Protein AF-A0A349F8W3-F1 (afdb_monomer)

Secondary structure (DSSP, 8-state):
----EEEEESS-STTTHHHHHHHHHHHHHH-TT-EEEEES---

Foldseek 3Di:
DDQEEEEDEQQDDPCRVVPSVVVVVVVCVVPVSYHYHYDDDPD

Mean predicted aligned error: 3.12 Å

Sequence (43 aa):
MQNITVALDAMGGDFGPRVTVPAAVQALSHFPELKVILIGDRT

pLDDT: mean 94.25, std 7.18, range [63.5, 98.38]

Solvent-accessible surface area (backbone atoms only — not comparable to full-atom values): 2720 Å² total; per-residue (Å²): 134,85,80,50,73,45,82,38,72,26,58,63,67,100,63,17,47,79,50,46,48,59,50,50,52,54,49,3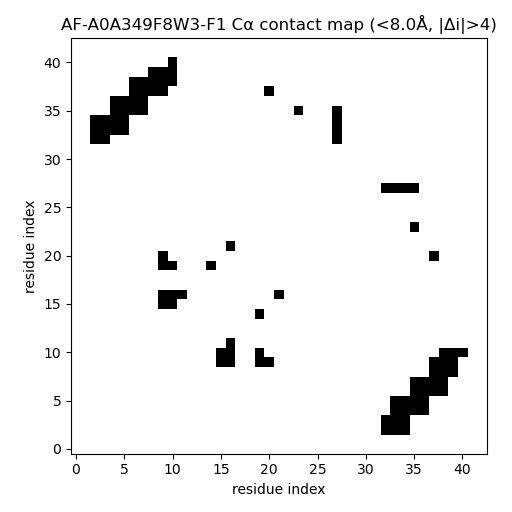8,73,77,35,78,70,54,41,76,44,81,43,65,90,87,126

Nearest PDB structures (foldseek):
  1elj-assembly1_A  TM=6.573E-01  e=4.766E-01  Pyrococcus furiosus
  3k02-assembly1_A  TM=6.816E-01  e=7.832E-01  Streptomyces glaucescens
  1cm7-assembly1_B  TM=6.144E-01  e=7.832E-01  Escherichia coli
  4mlq-assembly1_A  TM=5.851E-01  e=6.131E+00  Priestia megaterium
  2heu-assembly3_C  TM=4.361E-01  e=2.271E+00  Streptococcus pneumoniae

Structure (mmCIF, N/CA/C/O backbone):
data_AF-A0A349F8W3-F1
#
_entry.id   AF-A0A349F8W3-F1
#
loop_
_atom_site.group_PDB
_atom_site.id
_atom_site.type_symbol
_atom_site.label_atom_id
_atom_site.label_alt_id
_atom_site.label_comp_id
_atom_site.label_asym_id
_atom_site.label_entity_id
_atom_site.label_seq_id
_atom_site.pdbx_PDB_ins_code
_atom_site.Cartn_x
_atom_site.Cartn_y
_atom_site.Cartn_z
_atom_site.occupancy
_atom_site.B_iso_or_equiv
_atom_site.auth_seq_id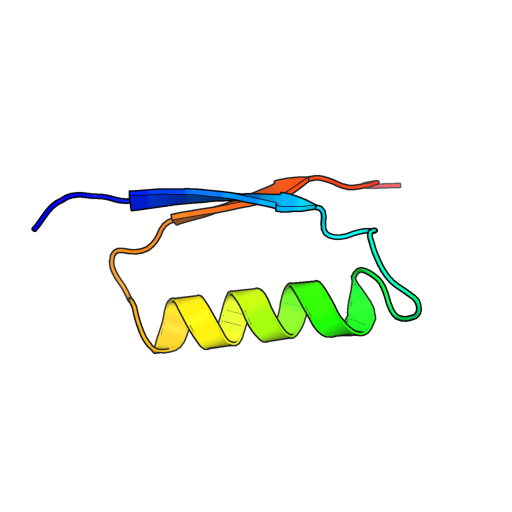
_atom_site.auth_comp_id
_atom_site.auth_asym_id
_atom_site.auth_atom_id
_atom_site.pdbx_PDB_model_num
ATOM 1 N N . MET A 1 1 ? -10.496 4.076 20.338 1.00 63.50 1 MET A N 1
ATOM 2 C CA . MET A 1 1 ? -9.243 4.369 19.615 1.00 63.50 1 MET A CA 1
ATOM 3 C C . MET A 1 1 ? -9.584 5.231 18.404 1.00 63.50 1 MET A C 1
ATOM 5 O O . MET A 1 1 ? -10.707 5.127 17.928 1.00 63.50 1 MET A O 1
ATOM 9 N N . GLN A 1 2 ? -8.691 6.107 17.939 1.00 74.06 2 GLN A N 1
ATOM 10 C CA . GLN A 1 2 ? -8.946 6.920 16.740 1.00 74.06 2 GLN A CA 1
ATOM 11 C C . GLN A 1 2 ? -8.676 6.087 15.480 1.00 74.06 2 GLN A C 1
ATOM 13 O O . GLN A 1 2 ? -7.597 5.514 15.351 1.00 74.06 2 GLN A O 1
ATOM 18 N N . ASN A 1 3 ? -9.624 6.039 14.541 1.00 86.75 3 ASN A N 1
ATOM 19 C CA . ASN A 1 3 ? -9.414 5.395 13.244 1.00 86.75 3 ASN A CA 1
ATOM 20 C C . ASN A 1 3 ? -8.501 6.269 12.374 1.00 86.75 3 ASN A C 1
ATOM 22 O O . ASN A 1 3 ? -8.932 7.297 11.852 1.00 86.75 3 ASN A O 1
ATOM 26 N N . ILE A 1 4 ? -7.252 5.842 12.192 1.00 95.88 4 ILE A N 1
ATOM 27 C CA . ILE A 1 4 ? -6.278 6.533 11.342 1.00 95.88 4 ILE A CA 1
ATOM 28 C C . ILE A 1 4 ? -6.329 5.939 9.933 1.00 95.88 4 ILE A C 1
ATO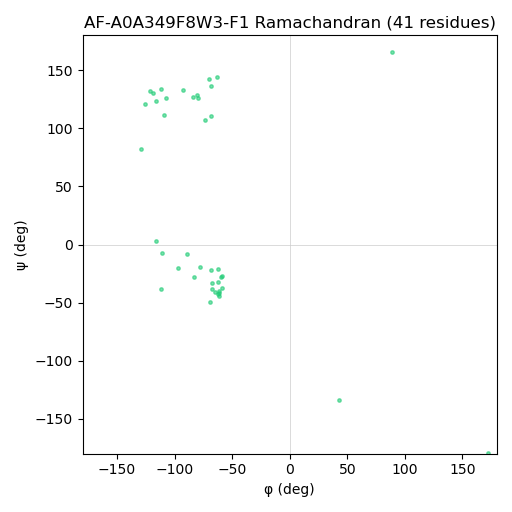M 30 O O . ILE A 1 4 ? -6.317 4.720 9.758 1.00 95.88 4 ILE A O 1
ATOM 34 N N . THR A 1 5 ? -6.383 6.812 8.927 1.00 97.38 5 THR A N 1
ATOM 35 C CA . THR A 1 5 ? -6.270 6.434 7.513 1.00 97.38 5 THR A CA 1
ATOM 36 C C . THR A 1 5 ? -5.048 7.105 6.903 1.00 97.38 5 THR A C 1
ATOM 38 O O . THR A 1 5 ? -4.882 8.314 7.044 1.00 97.38 5 THR A O 1
ATOM 41 N N . VAL A 1 6 ? -4.209 6.329 6.221 1.00 97.25 6 VAL A N 1
ATOM 42 C CA . VAL A 1 6 ? -2.986 6.800 5.559 1.00 97.25 6 VAL A CA 1
ATOM 43 C C . VAL A 1 6 ? -3.118 6.594 4.054 1.00 97.25 6 VAL A C 1
ATOM 45 O O . VAL A 1 6 ? -3.348 5.475 3.602 1.00 97.25 6 VAL A O 1
ATOM 48 N N . ALA A 1 7 ? -2.962 7.663 3.274 1.00 97.81 7 ALA A N 1
ATOM 49 C CA . ALA A 1 7 ? -2.740 7.553 1.835 1.00 97.81 7 ALA A CA 1
ATOM 50 C C . ALA A 1 7 ? -1.244 7.315 1.583 1.00 97.81 7 ALA A C 1
ATOM 52 O O . ALA A 1 7 ? -0.410 8.058 2.098 1.00 97.81 7 ALA A O 1
ATOM 53 N N . LEU A 1 8 ? -0.911 6.270 0.829 1.00 97.31 8 LEU A N 1
ATOM 54 C CA . LEU A 1 8 ? 0.456 5.808 0.608 1.00 97.31 8 LEU A CA 1
ATOM 55 C C . LEU A 1 8 ? 0.747 5.732 -0.891 1.00 97.31 8 LEU A C 1
ATOM 57 O O . LEU A 1 8 ? 0.074 4.992 -1.602 1.00 97.31 8 LEU A O 1
ATOM 61 N N . ASP A 1 9 ? 1.760 6.462 -1.358 1.00 97.00 9 ASP A N 1
ATOM 62 C CA . ASP A 1 9 ? 2.293 6.309 -2.714 1.00 97.00 9 ASP A CA 1
ATOM 63 C C . ASP A 1 9 ? 2.993 4.949 -2.841 1.00 97.00 9 ASP A C 1
ATOM 65 O O . ASP A 1 9 ? 4.030 4.700 -2.227 1.00 97.00 9 ASP A O 1
ATOM 69 N N . ALA A 1 10 ? 2.393 4.052 -3.617 1.00 96.75 10 ALA A N 1
ATOM 70 C CA . ALA A 1 10 ? 2.896 2.712 -3.865 1.00 96.75 10 ALA A CA 1
ATOM 71 C C . ALA A 1 10 ? 4.038 2.692 -4.890 1.00 96.75 10 ALA A C 1
ATOM 73 O O . ALA A 1 10 ? 4.766 1.705 -4.941 1.00 96.75 10 ALA A O 1
ATOM 74 N N . MET A 1 11 ? 4.190 3.740 -5.704 1.00 95.00 11 MET A N 1
ATOM 75 C CA . MET A 1 11 ? 5.109 3.771 -6.845 1.00 95.00 11 MET A CA 1
ATOM 76 C C . MET A 1 11 ? 6.441 4.446 -6.522 1.00 95.00 11 MET A C 1
ATOM 78 O O . MET A 1 11 ? 7.421 4.213 -7.226 1.00 95.00 11 MET A O 1
ATOM 82 N N . GLY A 1 12 ? 6.487 5.260 -5.468 1.00 91.56 12 GLY A N 1
ATOM 83 C CA . GLY A 1 12 ? 7.690 5.965 -5.041 1.00 91.56 12 GLY A CA 1
ATOM 84 C C . GLY A 1 12 ? 8.839 5.045 -4.603 1.00 91.56 12 GLY A C 1
ATOM 85 O O . GLY A 1 12 ? 8.637 4.016 -3.954 1.00 91.56 12 GLY A O 1
ATOM 86 N N . GLY A 1 13 ? 10.067 5.473 -4.908 1.00 93.25 13 GLY A N 1
ATOM 87 C CA . GLY A 1 13 ? 11.314 4.807 -4.518 1.00 93.25 1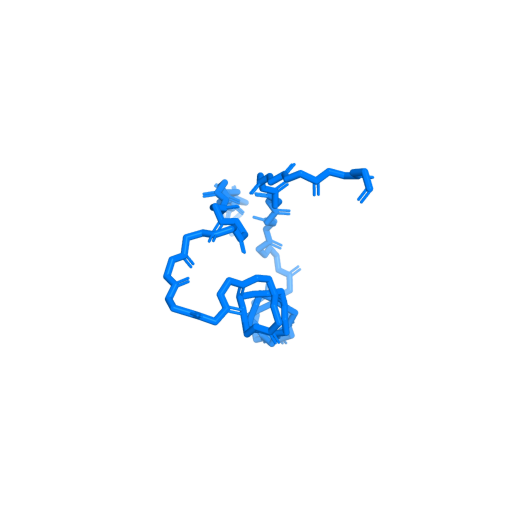3 GLY A CA 1
ATOM 88 C C . GLY A 1 13 ? 11.813 3.752 -5.512 1.00 93.25 13 GLY A C 1
ATOM 89 O O . GLY A 1 13 ? 11.081 3.291 -6.381 1.00 93.25 13 GLY A O 1
ATOM 90 N N . ASP A 1 14 ? 13.073 3.341 -5.351 1.00 96.62 14 ASP A N 1
ATOM 91 C CA . ASP A 1 14 ? 13.802 2.494 -6.316 1.00 96.62 14 ASP A CA 1
ATOM 92 C C . AS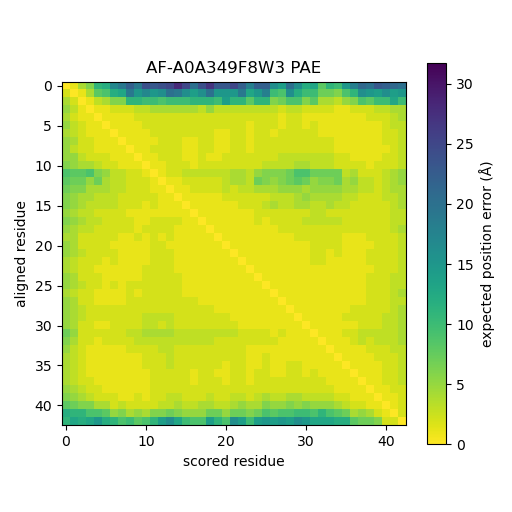P A 1 14 ? 13.144 1.130 -6.587 1.00 96.62 14 ASP A C 1
ATOM 94 O O . ASP A 1 14 ? 13.322 0.539 -7.651 1.00 96.62 14 ASP A O 1
ATOM 98 N N . PHE A 1 15 ? 12.383 0.618 -5.618 1.00 95.75 15 PHE A N 1
ATOM 99 C CA . PHE A 1 15 ? 11.738 -0.695 -5.689 1.00 95.75 15 PHE A CA 1
ATOM 100 C C . PHE A 1 15 ? 10.205 -0.625 -5.809 1.00 95.75 15 PHE A C 1
ATOM 102 O O . PHE A 1 15 ? 9.568 -1.666 -6.005 1.00 95.75 15 PHE A O 1
ATOM 109 N N . GLY A 1 16 ? 9.618 0.572 -5.687 1.00 95.50 16 GLY A N 1
ATOM 110 C CA . GLY A 1 16 ? 8.188 0.849 -5.837 1.00 95.50 16 GLY A CA 1
ATOM 111 C C . GLY A 1 16 ? 7.250 -0.178 -5.171 1.00 95.50 16 GLY A C 1
ATOM 112 O O . GLY A 1 16 ? 7.483 -0.604 -4.030 1.00 95.50 16 GLY A O 1
ATOM 113 N N . PRO A 1 17 ? 6.195 -0.644 -5.869 1.00 96.56 17 PRO A N 1
ATOM 114 C CA . PRO A 1 17 ? 5.127 -1.426 -5.244 1.00 96.56 17 PRO A CA 1
ATOM 115 C C . PRO A 1 17 ? 5.596 -2.806 -4.781 1.00 96.56 17 PRO A C 1
ATOM 117 O O . PRO A 1 17 ? 5.003 -3.382 -3.867 1.00 96.56 17 PRO A O 1
ATOM 120 N N . ARG A 1 18 ? 6.696 -3.320 -5.351 1.00 96.25 18 ARG A N 1
ATOM 121 C CA . ARG A 1 18 ? 7.285 -4.613 -4.981 1.00 96.25 18 ARG A CA 1
ATOM 122 C C . ARG A 1 18 ? 7.700 -4.661 -3.509 1.00 96.25 18 ARG A C 1
ATOM 124 O O . ARG A 1 18 ? 7.706 -5.747 -2.937 1.00 96.25 18 ARG A O 1
ATOM 131 N N . VAL A 1 19 ? 8.034 -3.519 -2.902 1.00 97.12 19 VAL A N 1
ATOM 132 C CA . VAL A 1 19 ? 8.381 -3.430 -1.471 1.00 97.12 19 VAL A CA 1
ATOM 133 C C . VAL A 1 19 ? 7.337 -2.665 -0.665 1.00 97.12 19 VAL A C 1
ATOM 135 O O . VAL A 1 19 ? 7.007 -3.088 0.444 1.00 97.12 19 VAL A O 1
ATOM 138 N N . THR A 1 20 ? 6.761 -1.598 -1.224 1.00 96.81 20 THR A N 1
ATOM 139 C CA . THR A 1 20 ? 5.825 -0.729 -0.500 1.00 96.81 20 THR A CA 1
ATOM 140 C C . THR A 1 20 ? 4.512 -1.443 -0.181 1.00 96.81 20 THR A C 1
ATOM 142 O O . THR A 1 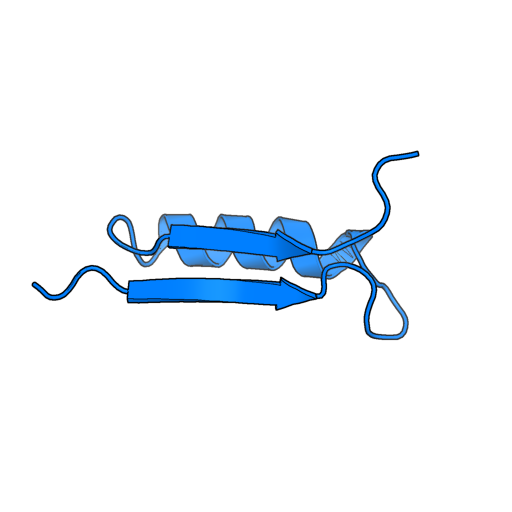20 ? 3.993 -1.308 0.927 1.00 96.81 20 THR A O 1
ATOM 145 N N . VAL A 1 21 ? 3.996 -2.275 -1.096 1.00 96.62 21 VAL A N 1
ATOM 146 C CA . VAL A 1 21 ? 2.745 -3.018 -0.866 1.00 96.62 21 VAL A CA 1
ATOM 147 C C . VAL A 1 21 ? 2.920 -4.109 0.203 1.00 96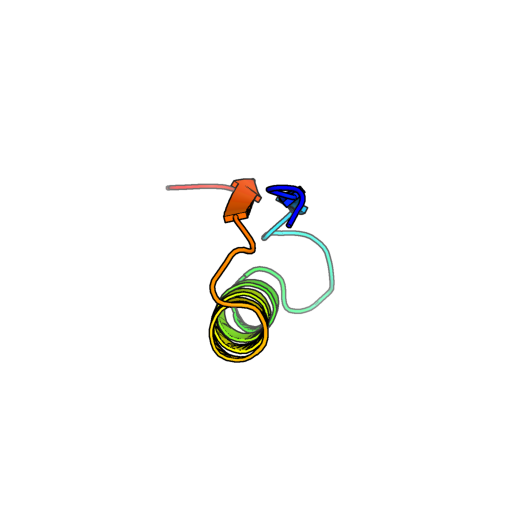.62 21 VAL A C 1
ATOM 149 O O . VAL A 1 21 ? 2.133 -4.115 1.153 1.00 96.62 21 VAL A O 1
ATOM 152 N N . PRO A 1 22 ? 3.948 -4.985 0.156 1.00 97.88 22 PRO A N 1
ATOM 153 C CA . PRO A 1 22 ? 4.195 -5.928 1.249 1.00 97.88 22 PRO A CA 1
ATOM 154 C C . PRO A 1 22 ? 4.431 -5.254 2.605 1.00 97.88 22 PRO A C 1
ATOM 156 O O . PRO A 1 22 ? 3.953 -5.755 3.622 1.00 97.88 22 PRO A O 1
ATOM 159 N N . ALA A 1 23 ? 5.125 -4.112 2.637 1.00 97.38 23 ALA A N 1
ATOM 160 C CA . ALA A 1 23 ? 5.330 -3.353 3.869 1.00 97.38 23 ALA A CA 1
ATOM 161 C C . ALA A 1 23 ? 4.009 -2.806 4.437 1.00 97.38 23 ALA A C 1
ATOM 163 O O . ALA A 1 23 ? 3.774 -2.901 5.642 1.00 97.38 23 ALA A O 1
ATOM 164 N N . ALA A 1 24 ? 3.107 -2.308 3.583 1.00 97.69 24 ALA A N 1
ATOM 165 C CA . ALA A 1 24 ? 1.773 -1.879 4.001 1.00 97.69 24 ALA A CA 1
ATOM 166 C C . ALA A 1 24 ? 0.956 -3.040 4.591 1.00 97.69 24 ALA A C 1
ATOM 168 O O . ALA A 1 24 ? 0.322 -2.877 5.632 1.00 97.69 24 ALA A O 1
ATOM 169 N N . VAL A 1 25 ? 1.020 -4.232 3.986 1.00 97.94 25 VAL A N 1
ATOM 170 C CA . VAL A 1 25 ? 0.376 -5.441 4.531 1.00 97.94 25 VAL A CA 1
ATOM 171 C C . VAL A 1 25 ? 0.944 -5.796 5.908 1.00 97.94 25 VAL A C 1
ATOM 173 O O . VAL A 1 25 ? 0.181 -6.061 6.833 1.00 97.94 25 VAL A O 1
ATOM 176 N N . GLN A 1 26 ? 2.267 -5.747 6.083 1.00 98.38 26 GLN A N 1
ATOM 177 C CA . GLN A 1 26 ? 2.888 -5.977 7.391 1.00 98.38 26 GLN A CA 1
ATOM 178 C C . GLN A 1 26 ? 2.444 -4.942 8.430 1.00 98.38 26 GLN A C 1
ATOM 180 O O . GLN A 1 26 ? 2.193 -5.302 9.578 1.00 98.38 26 GLN A O 1
ATOM 185 N N . ALA A 1 27 ? 2.312 -3.668 8.056 1.00 97.75 27 ALA A N 1
ATOM 186 C CA . ALA A 1 27 ? 1.809 -2.634 8.958 1.00 97.75 27 ALA A CA 1
ATOM 187 C C . ALA A 1 27 ? 0.367 -2.924 9.408 1.00 97.75 27 ALA A C 1
ATOM 189 O O . ALA A 1 27 ? 0.070 -2.824 10.596 1.00 97.75 27 ALA A O 1
ATOM 190 N N . LEU A 1 28 ? -0.506 -3.360 8.495 1.00 97.25 28 LEU A N 1
ATOM 191 C CA . LEU A 1 28 ? -1.885 -3.743 8.819 1.00 97.25 28 LEU A CA 1
ATOM 192 C C . LEU A 1 28 ? -1.960 -4.935 9.789 1.00 97.25 28 LEU A C 1
ATOM 194 O O . LEU A 1 28 ? -2.846 -4.969 10.639 1.00 97.25 28 LEU A O 1
ATOM 198 N N . SER A 1 29 ? -1.009 -5.873 9.727 1.00 97.50 29 SER A N 1
ATOM 199 C CA . SER A 1 29 ? -0.918 -6.975 10.699 1.00 97.50 29 SER A CA 1
ATOM 200 C C . SER A 1 29 ? -0.548 -6.506 12.111 1.00 97.50 29 SER A C 1
ATOM 202 O O . SER A 1 29 ? -1.006 -7.095 13.088 1.00 97.50 29 SER A O 1
ATOM 204 N N . HIS A 1 30 ? 0.269 -5.455 12.238 1.00 97.44 30 HIS A N 1
ATOM 205 C CA . HIS A 1 30 ? 0.657 -4.888 13.537 1.00 97.44 30 HIS A CA 1
ATOM 206 C C . HIS A 1 30 ? -0.389 -3.917 14.099 1.00 97.44 30 HIS A C 1
ATOM 208 O O . HIS A 1 30 ? -0.507 -3.772 15.315 1.00 97.44 30 HIS A O 1
ATOM 214 N N . PHE A 1 31 ? -1.152 -3.262 13.222 1.00 96.25 31 PHE A N 1
ATOM 215 C CA . PHE A 1 31 ? -2.135 -2.244 13.579 1.00 96.25 31 PHE A CA 1
ATOM 216 C C . PHE A 1 31 ? -3.491 -2.561 12.926 1.00 96.25 31 PHE A C 1
ATOM 218 O O . PHE A 1 31 ? -3.827 -1.968 11.903 1.00 96.25 31 PHE A O 1
ATOM 225 N N . PRO A 1 32 ? -4.310 -3.455 13.513 1.00 94.00 32 PRO A N 1
ATOM 226 C CA . PRO A 1 32 ? -5.549 -3.924 12.879 1.00 94.00 32 PRO A CA 1
ATOM 227 C C . PRO A 1 32 ? -6.606 -2.8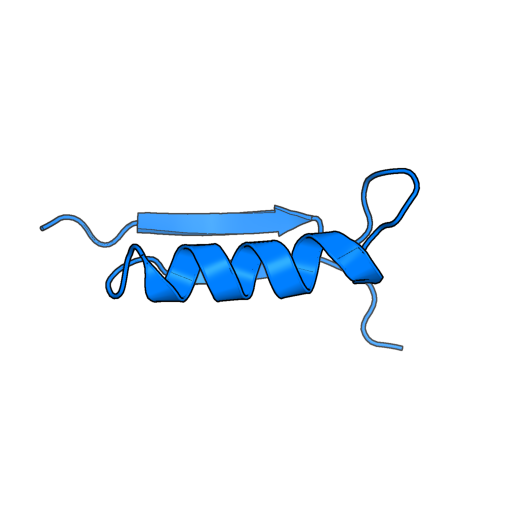37 12.617 1.00 94.00 32 PRO A C 1
ATOM 229 O O . PRO A 1 32 ? -7.484 -3.017 11.779 1.00 94.00 32 PRO A O 1
ATOM 232 N N . GLU A 1 33 ? -6.544 -1.707 13.329 1.00 95.62 33 GLU A N 1
ATOM 233 C CA . GLU A 1 33 ? -7.453 -0.566 13.135 1.00 95.62 33 GLU A CA 1
ATOM 234 C C . GLU A 1 33 ? -6.947 0.453 12.094 1.00 95.62 33 GLU A C 1
ATOM 236 O O . GLU A 1 33 ? -7.680 1.384 11.731 1.00 95.62 33 GLU A O 1
ATOM 241 N N . LEU A 1 34 ? -5.707 0.294 11.611 1.00 96.62 34 LEU A N 1
ATOM 242 C CA . LEU A 1 34 ? -5.121 1.134 10.572 1.00 96.62 34 LEU A CA 1
ATOM 243 C C . LEU A 1 34 ? -5.834 0.889 9.241 1.00 96.62 34 LEU A C 1
ATOM 245 O O . LEU A 1 34 ? -6.063 -0.247 8.830 1.00 96.62 34 LEU A O 1
ATOM 249 N N . LYS A 1 35 ? -6.130 1.971 8.524 1.00 97.62 35 LYS A N 1
ATOM 250 C CA . LYS A 1 35 ? -6.579 1.916 7.132 1.00 97.62 35 LYS A CA 1
ATOM 251 C C . LYS A 1 35 ? -5.498 2.497 6.232 1.00 97.62 35 LYS A C 1
ATOM 253 O O . LYS A 1 35 ? -4.973 3.573 6.510 1.00 97.62 35 LYS A O 1
ATOM 258 N N . VAL A 1 36 ? -5.189 1.807 5.139 1.00 97.75 36 VAL A N 1
ATOM 259 C CA . VAL A 1 36 ? -4.223 2.272 4.135 1.00 97.75 36 VAL A CA 1
ATOM 260 C C . VAL A 1 36 ? -4.921 2.369 2.785 1.00 97.75 36 VAL A C 1
ATOM 262 O O . VAL A 1 36 ? -5.610 1.438 2.370 1.00 97.75 36 VAL A O 1
ATOM 265 N N . ILE A 1 37 ? -4.738 3.495 2.100 1.00 97.81 37 ILE A N 1
ATOM 266 C CA . ILE A 1 37 ? -5.147 3.701 0.711 1.00 97.81 37 ILE A CA 1
ATOM 267 C C . ILE A 1 37 ? -3.870 3.749 -0.119 1.00 97.81 37 ILE A C 1
ATOM 269 O O . ILE A 1 37 ? -3.090 4.689 0.003 1.00 97.81 37 ILE A O 1
ATOM 273 N N . LEU A 1 38 ? -3.654 2.733 -0.949 1.00 97.19 38 LEU A N 1
ATOM 274 C CA . LEU A 1 38 ? -2.528 2.706 -1.877 1.00 97.19 38 LEU A CA 1
ATOM 275 C C . LEU A 1 38 ? -2.859 3.559 -3.105 1.00 97.19 38 LEU A C 1
ATOM 277 O O . LEU A 1 38 ? -3.886 3.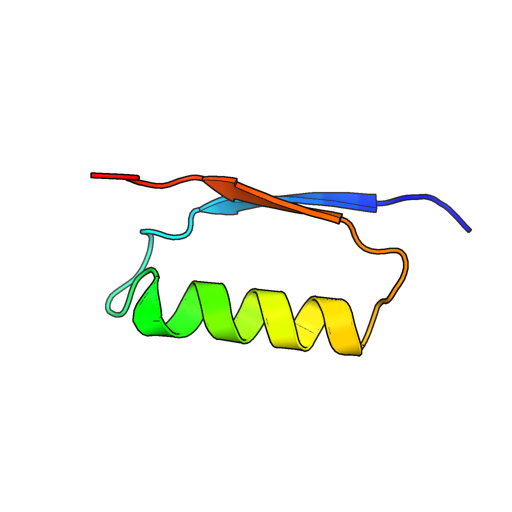351 -3.751 1.00 97.19 38 LEU A O 1
ATOM 281 N N . ILE A 1 39 ? -1.980 4.505 -3.414 1.00 97.19 39 ILE A N 1
ATOM 282 C CA . ILE A 1 39 ? -2.039 5.380 -4.581 1.00 97.19 39 ILE A CA 1
ATOM 283 C C . ILE A 1 39 ? -0.949 4.937 -5.546 1.00 97.19 39 ILE A C 1
ATOM 285 O O . ILE A 1 39 ? 0.210 4.825 -5.166 1.00 97.19 39 ILE A O 1
ATOM 289 N N . GLY A 1 40 ? -1.312 4.671 -6.790 1.00 95.38 40 GLY A N 1
ATOM 290 C CA . GLY A 1 40 ? -0.370 4.217 -7.799 1.00 95.38 40 GLY A CA 1
ATOM 291 C C . GLY A 1 40 ? -1.082 3.812 -9.075 1.00 95.38 40 GLY A C 1
ATOM 292 O O . GLY A 1 40 ? -2.309 3.905 -9.168 1.00 95.38 40 GLY A O 1
ATOM 293 N N . ASP A 1 41 ? -0.298 3.365 -10.048 1.00 93.94 41 ASP A N 1
ATOM 294 C CA . ASP A 1 41 ? -0.839 2.843 -11.294 1.00 93.94 41 ASP A CA 1
ATOM 295 C C . ASP A 1 41 ? -1.542 1.494 -11.056 1.00 93.94 41 ASP A C 1
ATOM 297 O O . ASP A 1 41 ? -1.128 0.688 -10.221 1.00 93.94 41 ASP A O 1
ATOM 301 N N . ARG A 1 42 ? -2.645 1.280 -11.769 1.00 86.62 42 ARG A N 1
ATOM 302 C CA . ARG A 1 42 ? -3.498 0.086 -11.709 1.00 86.62 42 ARG A CA 1
ATOM 303 C C . ARG A 1 42 ? -3.528 -0.688 -13.028 1.00 86.62 42 ARG A C 1
ATOM 305 O O . ARG A 1 42 ? -4.317 -1.629 -13.131 1.00 86.62 42 ARG A O 1
ATOM 312 N N . THR A 1 43 ? -2.755 -0.244 -14.017 1.00 72.62 43 THR A N 1
ATOM 313 C CA . THR A 1 43 ? -2.689 -0.845 -15.352 1.00 72.62 43 THR A CA 1
ATOM 314 C C . THR A 1 43 ? -1.797 -2.075 -15.426 1.00 72.62 43 THR A C 1
ATOM 316 O O . THR A 1 43 ? -0.873 -2.219 -14.593 1.00 72.62 43 THR A O 1
#

Radius of gyration: 11.01 Å; Cα contacts (8 Å, |Δi|>4): 47; chains: 1; bounding box: 23×14×35 Å